Protein AF-A0A8T7EKJ3-F1 (afdb_monomer_lite)

Radius of gyration: 23.3 Å; chains: 1; bounding box: 49×24×69 Å

Sequence (120 aa):
MTITVDMLLAAGAIFLLRVLNYAISTIRMVAITRGRRLLASGLAFIEAFLFAVVIASIVTDISSNVLNLIAYCLGAAAGGWVGMALESRFITSYMTVSIIPRVREAGHAIAVALRDGGTA

pLDDT: mean 78.41, std 9.61, range [45.47, 91.38]

Secondary structure (DSSP, 8-state):
----HHHHHHHHHHHHHHHHHHHHHHHHHHHHHTT-HHHHHHHHHHHHHHHHHHHHHHHTTTTT-HHHHHHHHHHHHHHHHHHHHHHHHH-----------SSTTHHHHHHHHHHHT---

Foldseek 3Di:
DDDDPVLVVLLVVLLVLLLVLLQLVLVLVLCVVVVVVVSNVVSVVVSVVSVVVSVVSCVVCVPPPPSSVVSNVNSNVNSNVVSVVSNVVSDPDDDDDDDDDPDPVVVVVVVVCVVVVDDD

Structure (mmCIF, N/CA/C/O backbone):
data_AF-A0A8T7EKJ3-F1
#
_entry.id   AF-A0A8T7EKJ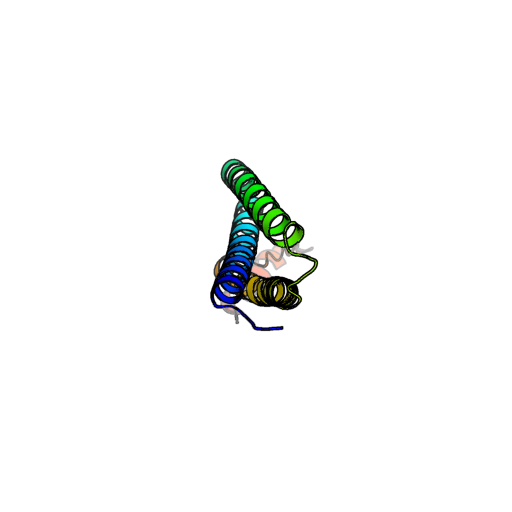3-F1
#
loop_
_atom_site.group_PDB
_atom_site.id
_atom_site.type_symbol
_atom_site.label_atom_id
_atom_site.label_alt_id
_atom_site.label_comp_id
_atom_site.label_asym_id
_atom_site.label_entity_id
_atom_site.label_seq_id
_atom_site.pdbx_PDB_ins_code
_atom_site.Cartn_x
_atom_site.Cartn_y
_atom_site.Cartn_z
_atom_site.occupancy
_atom_site.B_iso_or_equiv
_atom_site.auth_seq_id
_atom_site.auth_comp_id
_atom_site.auth_asym_id
_atom_site.auth_atom_id
_atom_site.pdbx_PDB_model_num
ATOM 1 N N . MET A 1 1 ? 8.174 8.042 -35.175 1.00 46.16 1 MET A N 1
ATOM 2 C CA . MET A 1 1 ? 8.225 7.765 -33.726 1.00 46.16 1 MET A CA 1
ATOM 3 C C . MET A 1 1 ? 7.870 6.297 -33.539 1.00 46.16 1 MET A C 1
ATOM 5 O O . MET A 1 1 ? 6.702 5.947 -33.617 1.00 46.16 1 MET A O 1
ATOM 9 N N . THR A 1 2 ? 8.869 5.420 -33.472 1.00 51.84 2 THR A N 1
ATOM 10 C CA . THR A 1 2 ? 8.673 3.969 -33.321 1.00 51.84 2 THR A CA 1
ATOM 11 C C . THR A 1 2 ? 8.711 3.625 -31.839 1.00 51.84 2 THR A C 1
ATOM 13 O O . THR A 1 2 ? 9.706 3.915 -31.182 1.00 51.84 2 THR A O 1
ATOM 16 N N . ILE A 1 3 ? 7.635 3.036 -31.319 1.00 65.44 3 ILE A N 1
ATOM 17 C CA . ILE A 1 3 ? 7.596 2.510 -29.950 1.00 65.44 3 ILE A CA 1
ATOM 18 C C . ILE A 1 3 ? 8.537 1.303 -29.904 1.00 65.44 3 ILE A C 1
ATOM 20 O O . ILE A 1 3 ? 8.306 0.322 -30.611 1.00 65.44 3 ILE A O 1
ATOM 24 N N . THR A 1 4 ? 9.614 1.385 -29.126 1.00 76.06 4 THR A N 1
ATOM 25 C CA . THR A 1 4 ? 10.534 0.262 -28.909 1.00 76.06 4 THR A CA 1
ATOM 26 C C . THR A 1 4 ? 10.058 -0.603 -27.744 1.00 76.06 4 THR A C 1
ATOM 28 O O . THR A 1 4 ? 9.346 -0.145 -26.849 1.00 76.06 4 THR A O 1
ATOM 31 N N . VAL A 1 5 ? 10.441 -1.882 -27.748 1.00 77.00 5 VAL A N 1
ATOM 32 C CA . VAL A 1 5 ? 10.073 -2.838 -26.686 1.00 77.00 5 VAL A CA 1
ATOM 33 C C . VAL A 1 5 ? 10.582 -2.367 -25.317 1.00 77.00 5 VAL A C 1
ATOM 35 O O . VAL A 1 5 ? 9.882 -2.518 -24.317 1.00 77.00 5 VAL A O 1
ATOM 38 N N . ASP A 1 6 ? 11.739 -1.705 -25.283 1.00 75.94 6 ASP A N 1
ATOM 39 C CA . ASP A 1 6 ? 12.341 -1.155 -24.064 1.00 75.94 6 ASP A CA 1
ATOM 40 C C . ASP A 1 6 ? 11.466 -0.074 -23.413 1.00 75.94 6 ASP A C 1
ATOM 42 O O . ASP A 1 6 ? 11.304 -0.056 -22.193 1.00 75.94 6 ASP A O 1
ATOM 46 N N . MET A 1 7 ? 10.822 0.779 -24.221 1.00 74.62 7 MET A N 1
ATOM 47 C CA . MET A 1 7 ? 9.867 1.780 -23.727 1.00 74.62 7 MET A CA 1
ATOM 48 C C . MET A 1 7 ? 8.649 1.115 -23.081 1.00 74.62 7 MET A C 1
ATOM 50 O O . MET A 1 7 ? 8.162 1.570 -22.050 1.00 74.62 7 MET A O 1
ATOM 54 N N . LEU A 1 8 ? 8.156 0.024 -23.674 1.00 77.75 8 LEU A N 1
ATOM 55 C CA . LEU A 1 8 ? 6.982 -0.688 -23.172 1.00 77.75 8 LEU A CA 1
ATOM 56 C C . LEU A 1 8 ? 7.283 -1.415 -21.852 1.00 77.75 8 LEU A C 1
ATOM 58 O O . LEU A 1 8 ? 6.464 -1.401 -20.932 1.00 77.75 8 LEU A O 1
ATOM 62 N N . LEU A 1 9 ? 8.476 -2.006 -21.741 1.00 79.31 9 LEU A N 1
ATOM 63 C CA . LEU A 1 9 ? 8.970 -2.619 -20.507 1.00 79.31 9 LEU A CA 1
ATOM 64 C C . LEU A 1 9 ? 9.164 -1.577 -19.399 1.00 79.31 9 LEU A C 1
ATOM 66 O O . LEU A 1 9 ? 8.719 -1.803 -18.274 1.00 79.31 9 LEU A O 1
ATOM 70 N N . ALA A 1 10 ? 9.757 -0.422 -19.713 1.00 79.06 10 ALA A N 1
ATOM 71 C CA . ALA A 1 10 ? 9.923 0.675 -18.762 1.00 79.06 10 ALA A CA 1
ATOM 72 C C . ALA A 1 10 ? 8.569 1.218 -18.273 1.00 79.06 10 ALA A C 1
ATOM 74 O O . ALA A 1 10 ? 8.350 1.353 -17.067 1.00 79.06 10 ALA A O 1
ATOM 75 N N . ALA A 1 11 ? 7.626 1.449 -19.190 1.00 79.06 11 ALA A N 1
ATOM 76 C CA . ALA A 1 11 ? 6.267 1.876 -18.870 1.00 79.06 11 ALA A CA 1
ATOM 77 C C . ALA A 1 11 ? 5.544 0.870 -17.955 1.00 79.06 11 ALA A C 1
ATOM 79 O O . ALA A 1 11 ? 4.946 1.259 -16.948 1.00 79.06 11 ALA A O 1
ATOM 80 N N . GLY A 1 12 ? 5.637 -0.428 -18.263 1.00 81.19 12 GLY A N 1
ATOM 81 C CA . GLY A 1 12 ? 5.074 -1.497 -17.436 1.00 81.19 12 GLY A CA 1
ATOM 82 C C . GLY A 1 12 ? 5.706 -1.569 -16.042 1.00 81.19 12 GLY A C 1
ATOM 83 O O . GLY A 1 12 ? 4.997 -1.727 -15.047 1.00 81.19 12 GLY A O 1
ATOM 84 N N . ALA A 1 13 ? 7.024 -1.385 -15.944 1.00 81.81 13 ALA A N 1
ATOM 85 C CA . ALA A 1 13 ? 7.728 -1.347 -14.667 1.00 81.81 13 ALA A CA 1
ATOM 86 C C . ALA A 1 13 ? 7.283 -0.154 -13.805 1.00 81.81 13 ALA A C 1
ATOM 88 O O . ALA A 1 13 ? 6.980 -0.340 -12.627 1.00 81.81 13 ALA A O 1
ATOM 89 N N . ILE A 1 14 ? 7.165 1.047 -14.386 1.00 82.62 14 ILE A N 1
ATOM 90 C CA . ILE A 1 14 ? 6.669 2.248 -13.689 1.00 82.62 14 ILE A CA 1
ATOM 91 C C . ILE A 1 14 ? 5.236 2.031 -13.191 1.00 82.62 14 ILE A C 1
ATOM 93 O O . ILE A 1 14 ? 4.919 2.373 -12.048 1.00 82.62 14 ILE A O 1
ATOM 97 N N . PHE A 1 15 ? 4.381 1.433 -14.025 1.00 83.25 15 PHE A N 1
ATOM 98 C CA . PHE A 1 15 ? 3.012 1.088 -13.656 1.00 83.25 15 PHE A CA 1
ATOM 99 C C . PHE A 1 15 ? 2.981 0.165 -12.427 1.00 83.25 15 PHE A C 1
ATOM 101 O O . PHE A 1 15 ? 2.329 0.488 -11.432 1.00 83.25 15 PHE A O 1
ATOM 108 N N . LEU A 1 16 ? 3.732 -0.941 -12.450 1.00 83.31 16 LEU A N 1
ATOM 109 C CA . LEU A 1 16 ? 3.795 -1.892 -11.335 1.00 83.31 16 LEU A CA 1
ATOM 110 C C . LEU A 1 16 ? 4.370 -1.259 -10.064 1.00 83.31 16 LEU A C 1
ATOM 112 O O . LEU A 1 16 ? 3.820 -1.466 -8.981 1.00 83.31 16 LEU A O 1
ATOM 116 N N . LEU A 1 17 ? 5.425 -0.446 -10.185 1.00 84.25 17 LEU A N 1
ATOM 117 C CA . LEU A 1 17 ? 6.008 0.273 -9.051 1.00 84.25 17 LEU A CA 1
ATOM 118 C C . LEU A 1 17 ? 4.991 1.221 -8.409 1.00 84.25 17 LEU A C 1
ATOM 120 O O . LEU A 1 17 ? 4.913 1.296 -7.184 1.00 84.25 17 LEU A O 1
ATOM 124 N N . ARG A 1 18 ? 4.169 1.913 -9.209 1.00 84.75 18 ARG A N 1
ATOM 125 C CA . ARG A 1 18 ? 3.110 2.797 -8.698 1.00 84.75 18 ARG A CA 1
ATOM 126 C C . ARG A 1 18 ? 2.010 2.030 -7.979 1.00 84.75 18 ARG A C 1
ATOM 128 O O . ARG A 1 18 ? 1.585 2.476 -6.914 1.00 84.75 18 ARG A O 1
ATOM 135 N N . VAL A 1 19 ? 1.591 0.883 -8.509 1.00 84.62 19 VAL A N 1
ATOM 136 C CA . VAL A 1 19 ? 0.597 0.018 -7.855 1.00 84.62 19 VAL A CA 1
ATOM 137 C C . VAL A 1 19 ? 1.126 -0.502 -6.514 1.00 84.62 19 VAL A C 1
ATOM 139 O O . VAL A 1 19 ? 0.442 -0.384 -5.497 1.00 84.62 19 VAL A O 1
ATOM 142 N N . LEU A 1 20 ? 2.366 -0.999 -6.480 1.00 85.12 20 LEU A N 1
ATOM 143 C CA . LEU A 1 20 ? 3.033 -1.438 -5.248 1.00 85.12 20 LEU A CA 1
ATOM 144 C C . LEU A 1 20 ? 3.177 -0.306 -4.229 1.00 85.12 20 LEU A C 1
ATOM 146 O O . LEU A 1 20 ? 2.933 -0.518 -3.042 1.00 85.12 20 LEU A O 1
ATOM 150 N N . ASN A 1 21 ? 3.518 0.901 -4.684 1.00 86.50 21 ASN A N 1
ATOM 151 C CA . ASN A 1 21 ? 3.629 2.072 -3.821 1.00 86.50 21 ASN A CA 1
ATOM 152 C C . ASN A 1 21 ? 2.302 2.384 -3.110 1.00 86.50 21 ASN A C 1
ATOM 154 O O . ASN A 1 21 ? 2.285 2.590 -1.899 1.00 86.50 21 ASN A O 1
ATOM 158 N N . TYR A 1 22 ? 1.180 2.357 -3.837 1.00 85.69 22 TYR A N 1
ATOM 159 C CA . TYR A 1 22 ? -0.144 2.538 -3.233 1.00 85.69 22 TYR A CA 1
ATOM 160 C C . TYR A 1 22 ? -0.487 1.429 -2.234 1.00 85.69 22 TYR A C 1
ATOM 162 O O . TYR A 1 22 ? -0.968 1.730 -1.143 1.00 85.69 22 TYR A O 1
ATOM 170 N N . ALA A 1 23 ? -0.180 0.167 -2.550 1.00 85.31 23 ALA A N 1
ATOM 171 C CA . ALA A 1 23 ? -0.405 -0.945 -1.627 1.00 85.31 23 ALA A CA 1
ATOM 172 C C . ALA A 1 23 ? 0.391 -0.784 -0.317 1.00 85.31 23 ALA A C 1
ATOM 174 O O . ALA A 1 23 ? -0.155 -0.977 0.771 1.00 85.31 23 ALA A O 1
ATOM 175 N N . ILE A 1 24 ? 1.662 -0.374 -0.401 1.00 88.38 24 ILE A N 1
ATOM 176 C CA . ILE A 1 24 ? 2.506 -0.071 0.766 1.00 88.38 24 ILE A CA 1
ATOM 177 C C . ILE A 1 24 ? 1.909 1.076 1.585 1.00 88.38 24 ILE A C 1
ATOM 179 O O . ILE A 1 24 ? 1.842 0.973 2.812 1.00 88.38 24 ILE A O 1
ATOM 183 N N . SER A 1 25 ? 1.420 2.126 0.921 1.00 87.88 25 SER A N 1
ATOM 184 C CA . SER A 1 25 ? 0.766 3.261 1.579 1.00 87.88 25 SER A CA 1
ATOM 185 C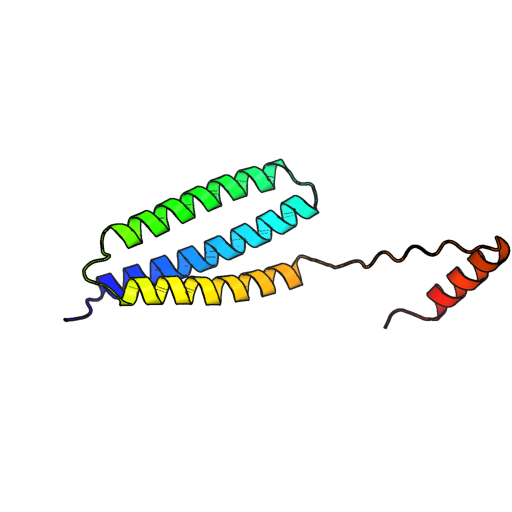 C . SER A 1 25 ? -0.477 2.829 2.365 1.00 87.88 25 SER A C 1
ATOM 187 O O . SER A 1 25 ? -0.652 3.227 3.519 1.00 87.88 25 SER A O 1
ATOM 189 N N . THR A 1 26 ? -1.295 1.928 1.811 1.00 88.06 26 THR A N 1
ATOM 190 C CA . THR A 1 26 ? -2.453 1.359 2.519 1.00 88.06 26 THR A CA 1
ATOM 191 C C . THR A 1 26 ? -2.029 0.536 3.734 1.00 88.06 26 THR A C 1
ATOM 193 O O . THR A 1 26 ? -2.580 0.702 4.822 1.00 88.06 26 THR A O 1
ATOM 196 N N . ILE A 1 27 ? -1.017 -0.325 3.604 1.00 87.19 27 ILE A N 1
ATOM 197 C CA . ILE A 1 27 ? -0.516 -1.110 4.745 1.00 87.19 27 ILE A CA 1
ATOM 198 C C . ILE A 1 27 ? 0.041 -0.178 5.828 1.00 87.19 27 ILE A C 1
ATOM 200 O O . ILE A 1 27 ? -0.182 -0.411 7.018 1.00 87.19 27 ILE A O 1
ATOM 204 N N . ARG A 1 28 ? 0.713 0.910 5.437 1.00 89.88 28 ARG A N 1
ATOM 205 C CA . ARG A 1 28 ? 1.190 1.947 6.357 1.00 89.88 28 ARG A CA 1
ATOM 206 C C . ARG A 1 28 ? 0.027 2.623 7.084 1.00 89.88 28 ARG A C 1
ATOM 208 O O . ARG A 1 28 ? 0.091 2.745 8.305 1.00 89.88 28 ARG A O 1
ATOM 215 N N . MET A 1 29 ? -1.043 3.000 6.382 1.00 86.75 29 MET A N 1
ATOM 216 C CA . MET A 1 29 ? -2.274 3.550 6.973 1.00 86.75 29 MET A CA 1
ATOM 217 C C . MET A 1 29 ? -2.864 2.592 8.024 1.00 86.75 29 MET A C 1
ATOM 219 O O . MET A 1 29 ? -3.162 2.992 9.152 1.00 86.75 29 MET A O 1
ATOM 223 N N . VAL A 1 30 ? -2.944 1.296 7.709 1.00 85.88 30 VAL A N 1
ATOM 224 C CA . VAL A 1 30 ? -3.402 0.259 8.651 1.00 85.88 30 VAL A CA 1
ATOM 225 C C . VAL A 1 30 ? -2.440 0.106 9.839 1.00 85.88 30 VAL A C 1
ATOM 227 O O . VAL A 1 30 ? -2.869 -0.056 10.980 1.00 85.88 30 VAL A O 1
ATOM 230 N N . ALA A 1 31 ? -1.127 0.182 9.620 1.00 85.62 31 ALA A N 1
ATOM 231 C CA . ALA A 1 31 ? -0.143 0.127 10.700 1.00 85.62 31 ALA A CA 1
ATOM 232 C C . ALA A 1 31 ? -0.258 1.334 11.649 1.00 85.62 31 ALA A C 1
ATOM 234 O O . ALA A 1 31 ? -0.137 1.158 12.864 1.00 85.62 31 ALA A O 1
ATOM 235 N N . ILE A 1 32 ? -0.535 2.530 11.116 1.00 87.38 32 ILE A N 1
ATOM 236 C CA . ILE A 1 32 ? -0.766 3.759 11.891 1.00 87.38 32 ILE A CA 1
ATOM 237 C C . ILE A 1 32 ? -2.036 3.628 12.733 1.00 87.38 32 ILE A C 1
ATOM 239 O O . ILE A 1 32 ? -1.981 3.840 13.943 1.00 87.38 32 ILE A O 1
ATOM 243 N N . THR A 1 33 ? -3.153 3.221 12.124 1.00 83.38 33 THR A N 1
ATOM 244 C CA . THR A 1 33 ? -4.438 3.048 12.829 1.00 83.38 33 THR A CA 1
ATOM 245 C C . THR A 1 33 ? -4.374 1.961 13.905 1.00 83.38 33 THR A C 1
ATOM 247 O O . THR A 1 33 ? -5.010 2.093 14.946 1.00 83.38 33 THR A O 1
ATOM 250 N N . ARG A 1 34 ? -3.539 0.928 13.724 1.00 81.94 34 ARG A N 1
ATOM 251 C CA . ARG A 1 34 ? -3.258 -0.107 14.740 1.00 81.94 34 ARG A CA 1
ATOM 252 C C . ARG A 1 34 ? -2.160 0.272 15.746 1.00 81.94 34 ARG A C 1
ATOM 254 O O . ARG A 1 34 ? -1.744 -0.574 16.533 1.00 81.94 34 ARG A O 1
ATOM 261 N N . GLY A 1 35 ? -1.635 1.498 15.709 1.00 85.31 35 GLY A N 1
ATOM 262 C CA . GLY A 1 35 ? -0.612 1.979 16.645 1.00 85.31 35 GLY A CA 1
ATOM 263 C C . GLY A 1 35 ? 0.781 1.350 16.486 1.00 85.31 35 GLY A C 1
ATOM 264 O O . GLY A 1 35 ? 1.645 1.543 17.342 1.00 85.31 35 GLY A O 1
ATOM 265 N N . ARG A 1 36 ? 1.055 0.619 15.395 1.00 87.56 36 ARG A N 1
ATOM 266 C CA . ARG A 1 36 ? 2.341 -0.059 15.132 1.00 87.56 36 ARG A CA 1
ATOM 267 C C . ARG A 1 36 ? 3.363 0.911 14.527 1.00 87.56 36 ARG A C 1
ATOM 269 O O . ARG A 1 36 ? 3.722 0.813 13.354 1.00 87.56 36 ARG A O 1
ATOM 276 N N . ARG A 1 37 ? 3.859 1.836 15.353 1.00 86.88 37 ARG A N 1
ATOM 277 C CA . ARG A 1 37 ? 4.724 2.965 14.946 1.00 86.88 37 ARG A CA 1
ATOM 278 C C . ARG A 1 37 ? 5.997 2.551 14.194 1.00 86.88 37 ARG A C 1
ATOM 280 O O . ARG A 1 37 ? 6.318 3.162 13.184 1.00 86.88 37 ARG A O 1
ATOM 287 N N . LEU A 1 38 ? 6.683 1.491 14.633 1.00 87.62 38 LEU A N 1
ATOM 288 C CA . LEU A 1 38 ? 7.923 1.024 13.988 1.00 87.62 38 LEU A CA 1
ATOM 289 C C . LEU A 1 38 ? 7.692 0.516 12.558 1.00 87.62 38 LEU A C 1
ATOM 291 O O . LEU A 1 38 ? 8.456 0.845 11.654 1.00 87.62 38 LEU A O 1
ATOM 295 N N . LEU A 1 39 ? 6.612 -0.240 12.341 1.00 85.00 39 LEU A N 1
ATOM 296 C CA . LEU A 1 39 ? 6.254 -0.716 11.004 1.00 85.00 39 LEU A CA 1
ATOM 297 C C . LEU A 1 39 ? 5.828 0.441 10.102 1.00 85.00 39 LEU A C 1
ATOM 299 O O . LEU A 1 39 ? 6.233 0.487 8.947 1.00 85.00 39 LEU A O 1
ATOM 303 N N . ALA A 1 40 ? 5.058 1.394 10.634 1.00 87.94 40 ALA A N 1
ATOM 304 C CA . ALA A 1 40 ? 4.638 2.570 9.881 1.00 87.94 40 ALA A CA 1
ATOM 305 C C . ALA A 1 40 ? 5.836 3.405 9.393 1.00 87.94 40 ALA A C 1
ATOM 307 O O . ALA A 1 40 ? 5.868 3.789 8.225 1.00 87.94 40 ALA A O 1
ATOM 308 N N . SER A 1 41 ? 6.839 3.635 10.248 1.00 86.62 41 SER A N 1
ATOM 309 C CA . SER A 1 41 ? 8.055 4.363 9.865 1.00 86.62 41 SER A CA 1
ATOM 310 C C . SER A 1 41 ? 8.925 3.591 8.870 1.00 86.62 41 SER A C 1
ATOM 312 O O . SER A 1 41 ? 9.425 4.185 7.919 1.00 86.62 41 SER A O 1
ATOM 314 N N . GLY A 1 42 ? 9.078 2.271 9.037 1.00 91.38 42 GLY A N 1
ATOM 315 C CA . GLY A 1 42 ? 9.821 1.442 8.080 1.00 91.38 42 GLY A CA 1
ATOM 316 C C . GLY A 1 42 ? 9.178 1.431 6.689 1.00 91.38 42 GLY A C 1
ATOM 317 O O . GLY A 1 42 ? 9.865 1.582 5.682 1.00 91.38 42 GLY A O 1
ATOM 318 N N . LEU A 1 43 ? 7.846 1.334 6.631 1.00 89.75 43 LEU A N 1
ATOM 319 C CA . LEU A 1 43 ? 7.094 1.412 5.376 1.00 89.75 43 LEU A CA 1
ATOM 320 C C . LEU A 1 43 ? 7.193 2.800 4.733 1.00 89.75 43 LEU A C 1
ATOM 322 O O . LEU A 1 43 ? 7.327 2.882 3.518 1.00 89.75 43 LEU A O 1
ATOM 326 N N . ALA A 1 44 ? 7.193 3.878 5.527 1.00 86.88 44 ALA A N 1
ATOM 327 C CA . ALA A 1 44 ? 7.355 5.242 5.017 1.00 86.88 44 ALA A CA 1
ATOM 328 C C . ALA A 1 44 ? 8.718 5.461 4.339 1.00 86.88 44 ALA A C 1
ATOM 330 O O . ALA A 1 44 ? 8.800 6.139 3.318 1.00 86.88 44 ALA A O 1
ATOM 331 N N . PHE A 1 45 ? 9.785 4.861 4.876 1.00 89.81 45 PHE A N 1
ATOM 332 C CA . PHE A 1 45 ? 11.106 4.909 4.250 1.00 89.81 45 PHE A CA 1
ATOM 333 C C . PHE A 1 45 ? 11.121 4.196 2.889 1.00 89.81 45 PHE A C 1
ATOM 335 O O . PHE A 1 45 ? 11.616 4.745 1.905 1.00 89.81 45 PHE A O 1
ATOM 342 N N . ILE A 1 46 ? 10.528 2.999 2.814 1.00 88.75 46 ILE A N 1
ATOM 343 C CA . ILE A 1 46 ? 10.420 2.234 1.562 1.00 88.75 46 ILE A CA 1
ATOM 344 C C . ILE A 1 46 ? 9.573 2.995 0.532 1.00 88.75 46 ILE A C 1
ATOM 346 O O . ILE A 1 46 ? 9.950 3.072 -0.635 1.00 88.75 46 ILE A O 1
ATOM 350 N N . GLU A 1 47 ? 8.459 3.591 0.959 1.00 88.31 47 GLU A N 1
ATOM 351 C CA . GLU A 1 47 ? 7.578 4.402 0.109 1.00 88.31 47 GLU A CA 1
ATOM 352 C C . GLU A 1 47 ? 8.327 5.608 -0.485 1.00 88.31 47 GLU A C 1
ATOM 354 O O . GLU A 1 47 ? 8.270 5.846 -1.691 1.00 88.31 47 GLU A O 1
ATOM 359 N N . ALA A 1 48 ? 9.104 6.329 0.332 1.00 86.56 48 ALA A N 1
ATOM 360 C CA . ALA A 1 48 ? 9.916 7.452 -0.133 1.00 86.56 48 ALA A CA 1
ATOM 361 C C . ALA A 1 48 ? 10.984 7.020 -1.155 1.00 86.56 48 ALA A C 1
ATOM 363 O O . ALA A 1 48 ? 11.194 7.708 -2.156 1.00 86.56 48 ALA A O 1
ATOM 364 N N . PHE A 1 49 ? 11.624 5.865 -0.941 1.00 87.06 49 PHE A N 1
ATOM 365 C CA . PHE A 1 49 ? 12.593 5.303 -1.883 1.00 87.06 49 PHE A CA 1
ATOM 366 C C . PHE A 1 49 ? 11.944 4.929 -3.222 1.00 87.06 49 PHE A C 1
ATOM 368 O O . PHE A 1 49 ? 12.434 5.336 -4.276 1.00 87.06 49 PHE A O 1
ATOM 375 N N . LEU A 1 50 ? 10.814 4.215 -3.198 1.00 86.81 50 LEU A N 1
ATOM 376 C CA . LEU A 1 50 ? 10.074 3.863 -4.414 1.00 86.81 50 LEU A CA 1
ATOM 377 C C . LEU A 1 50 ? 9.645 5.112 -5.182 1.00 86.81 50 LEU A C 1
ATOM 379 O O . LEU A 1 50 ? 9.812 5.175 -6.397 1.00 86.81 50 LEU A O 1
ATOM 383 N N . PHE A 1 51 ? 9.146 6.130 -4.482 1.00 85.75 51 PHE A N 1
ATOM 384 C CA . PHE A 1 51 ? 8.746 7.386 -5.104 1.00 85.75 51 PHE A CA 1
ATOM 385 C C . PHE A 1 51 ? 9.920 8.098 -5.789 1.00 85.75 51 PHE A C 1
ATOM 387 O O . PHE A 1 51 ? 9.785 8.531 -6.935 1.00 85.75 51 PHE A O 1
ATOM 394 N N . ALA A 1 52 ? 11.081 8.164 -5.129 1.00 84.44 52 ALA A N 1
ATOM 395 C CA . ALA A 1 52 ? 12.292 8.743 -5.703 1.00 84.44 52 ALA A CA 1
ATOM 396 C C . ALA A 1 52 ? 12.743 7.992 -6.968 1.00 84.44 52 ALA A C 1
ATOM 398 O O . ALA A 1 52 ? 13.044 8.630 -7.975 1.00 84.44 52 ALA A O 1
ATOM 399 N N . VAL A 1 53 ? 12.721 6.654 -6.951 1.00 82.81 53 VAL A N 1
ATOM 400 C CA . VAL A 1 53 ? 13.067 5.817 -8.115 1.00 82.81 53 VAL A CA 1
ATOM 401 C C . VAL A 1 53 ? 12.101 6.045 -9.279 1.00 82.81 53 VAL A C 1
ATOM 403 O O . VAL A 1 53 ? 12.541 6.191 -10.423 1.00 82.81 53 VAL A O 1
ATOM 406 N N . VAL A 1 54 ? 10.793 6.124 -9.011 1.00 80.50 54 VAL A N 1
ATOM 407 C CA . VAL A 1 54 ? 9.789 6.390 -10.053 1.00 80.50 54 VAL A CA 1
ATOM 408 C C . VAL A 1 54 ? 9.997 7.771 -10.669 1.00 80.50 54 VAL A C 1
ATOM 410 O O . VAL A 1 54 ? 10.035 7.883 -11.891 1.00 80.50 54 VAL A O 1
ATOM 413 N N . ILE A 1 55 ? 10.163 8.817 -9.854 1.00 79.25 55 ILE A N 1
ATOM 414 C CA . ILE A 1 55 ? 10.401 10.173 -10.367 1.00 79.25 55 ILE A CA 1
ATOM 415 C C . ILE A 1 55 ? 11.696 10.230 -11.173 1.00 79.25 55 ILE A C 1
ATOM 417 O O . ILE A 1 55 ? 11.687 10.774 -12.275 1.00 79.25 55 ILE A O 1
ATOM 421 N N . ALA A 1 56 ? 12.784 9.648 -10.667 1.00 77.06 56 ALA A N 1
ATOM 422 C CA . ALA A 1 56 ? 14.062 9.626 -11.370 1.00 77.06 56 ALA A CA 1
ATOM 423 C C . ALA A 1 56 ? 13.942 8.960 -12.750 1.00 77.06 56 ALA A C 1
ATOM 425 O O . ALA A 1 56 ? 14.494 9.477 -13.720 1.00 77.06 56 ALA A O 1
ATOM 426 N N . SER A 1 57 ? 13.164 7.875 -12.844 1.00 72.50 57 SER A N 1
ATOM 427 C CA . SER A 1 57 ? 12.908 7.146 -14.096 1.00 72.50 57 SER A CA 1
ATOM 428 C C . SER A 1 57 ? 12.029 7.924 -15.082 1.00 72.50 57 SER A C 1
ATOM 430 O O . SER A 1 57 ? 12.153 7.752 -16.287 1.00 72.50 57 SER A O 1
ATOM 432 N N . ILE A 1 58 ? 11.130 8.785 -14.595 1.00 70.56 58 ILE A N 1
ATOM 433 C CA . ILE A 1 58 ? 10.279 9.622 -15.456 1.00 70.56 58 ILE A CA 1
ATOM 434 C C . ILE A 1 58 ? 11.059 10.836 -15.961 1.00 70.56 58 ILE A C 1
ATOM 436 O O . ILE A 1 58 ? 10.935 11.202 -17.127 1.00 70.56 58 ILE A O 1
ATOM 440 N N . VAL A 1 59 ? 11.862 11.458 -15.091 1.00 66.88 59 VAL A N 1
ATOM 441 C CA . VAL A 1 59 ? 12.588 12.703 -15.387 1.00 66.88 59 VAL A CA 1
ATOM 442 C C . VAL A 1 59 ? 13.685 12.509 -16.431 1.00 66.88 59 VAL A C 1
ATOM 444 O O . VAL A 1 59 ? 13.966 13.431 -17.193 1.00 66.88 59 VAL A O 1
ATOM 447 N N . THR A 1 60 ? 14.272 11.316 -16.515 1.00 63.06 60 THR A N 1
ATOM 448 C CA . THR A 1 60 ? 15.337 11.024 -17.485 1.00 63.06 60 THR A CA 1
ATOM 449 C C . THR A 1 60 ? 14.850 10.958 -18.940 1.00 63.06 60 THR A C 1
ATOM 451 O O . THR A 1 60 ? 15.664 11.174 -19.832 1.00 63.06 60 THR A O 1
ATOM 454 N N . ASP A 1 61 ? 13.547 10.763 -19.196 1.00 59.06 61 ASP A N 1
ATOM 455 C CA . ASP A 1 61 ? 12.991 10.517 -20.544 1.00 59.06 61 ASP A CA 1
ATOM 456 C C . ASP A 1 61 ? 11.741 11.364 -20.886 1.00 59.06 61 ASP A C 1
ATOM 458 O O . ASP A 1 61 ? 10.894 10.980 -21.700 1.00 59.06 61 ASP A O 1
ATOM 462 N N . ILE A 1 62 ? 11.602 12.554 -20.284 1.00 56.22 62 ILE A N 1
ATOM 463 C CA . ILE A 1 62 ? 10.430 13.437 -20.487 1.00 56.22 62 ILE A CA 1
ATOM 464 C C . ILE A 1 62 ? 10.250 13.834 -21.965 1.00 56.22 62 ILE A C 1
ATOM 466 O O . ILE A 1 62 ? 9.127 14.019 -22.432 1.00 56.22 62 ILE A O 1
ATOM 470 N N . SER A 1 63 ? 11.342 13.943 -22.722 1.00 54.59 63 SER A N 1
ATOM 471 C CA . SER A 1 63 ? 11.337 14.522 -24.070 1.00 54.59 63 SER A CA 1
ATOM 472 C C . SER A 1 63 ? 10.830 13.582 -25.174 1.00 54.59 63 SER 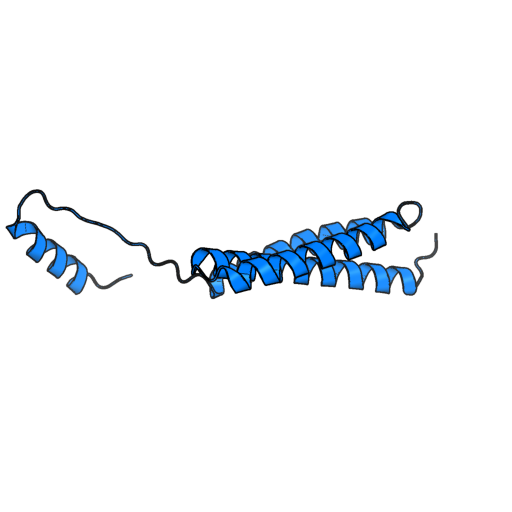A C 1
ATOM 474 O O . SER A 1 63 ? 10.560 14.053 -26.277 1.00 54.59 63 SER A O 1
ATOM 476 N N . SER A 1 64 ? 10.709 12.271 -24.925 1.00 55.84 64 SER A N 1
ATOM 477 C CA . SER A 1 64 ? 10.464 11.266 -25.979 1.00 55.84 64 SER A CA 1
ATOM 478 C C . SER A 1 64 ? 9.275 10.325 -25.728 1.00 55.84 64 SER A C 1
ATOM 480 O O . SER A 1 64 ? 8.828 9.668 -26.669 1.00 55.84 64 SER A O 1
ATOM 482 N N . ASN A 1 65 ? 8.713 10.262 -24.511 1.00 63.38 65 ASN A N 1
ATOM 483 C CA . ASN A 1 65 ? 7.769 9.200 -24.138 1.00 63.38 65 ASN A CA 1
ATOM 484 C C . ASN A 1 65 ? 6.530 9.670 -23.362 1.00 63.38 65 ASN A C 1
ATOM 486 O O . ASN A 1 65 ? 6.375 9.408 -22.167 1.00 63.38 65 ASN A O 1
ATOM 490 N N . VAL A 1 66 ? 5.553 10.232 -24.086 1.00 71.62 66 VAL A N 1
ATOM 491 C CA . VAL A 1 66 ? 4.163 10.409 -23.599 1.00 71.62 66 VAL A CA 1
ATOM 492 C C . VAL A 1 66 ? 3.599 9.102 -23.008 1.00 71.62 66 VAL A C 1
ATOM 494 O O . VAL A 1 66 ? 2.801 9.123 -22.074 1.00 71.62 66 VAL A O 1
ATOM 497 N N . LEU A 1 67 ? 4.062 7.950 -23.500 1.00 71.12 67 LEU A N 1
ATOM 498 C CA . LEU A 1 67 ? 3.641 6.624 -23.057 1.00 71.12 67 LEU A CA 1
ATOM 499 C C . LEU A 1 67 ? 4.033 6.310 -21.599 1.00 71.12 67 LEU A C 1
ATOM 501 O O . LEU A 1 67 ? 3.221 5.748 -20.868 1.00 71.12 67 LEU A O 1
ATOM 505 N N . ASN A 1 68 ? 5.211 6.748 -21.137 1.00 71.50 68 ASN A N 1
ATOM 506 C CA . ASN A 1 68 ? 5.635 6.587 -19.738 1.00 71.50 68 ASN A CA 1
ATOM 507 C C . ASN A 1 68 ? 4.793 7.455 -18.795 1.00 71.50 68 ASN A C 1
ATOM 509 O O . ASN A 1 68 ? 4.429 7.019 -17.702 1.00 71.50 68 ASN A O 1
ATOM 513 N N . LEU A 1 69 ? 4.432 8.663 -19.239 1.00 72.56 69 LEU A N 1
ATOM 514 C CA . LEU A 1 69 ? 3.543 9.553 -18.494 1.00 72.56 69 LEU A CA 1
ATOM 515 C C . LEU A 1 69 ? 2.137 8.951 -18.366 1.00 72.56 69 LEU A C 1
ATOM 517 O O . LEU A 1 69 ? 1.574 8.919 -17.272 1.00 72.56 69 LEU A O 1
ATOM 521 N N . ILE A 1 70 ? 1.596 8.406 -19.460 1.00 76.81 70 ILE A N 1
ATOM 522 C CA . ILE A 1 70 ? 0.307 7.702 -19.448 1.00 76.81 70 ILE A CA 1
ATOM 523 C C . ILE A 1 70 ? 0.370 6.483 -18.521 1.00 76.81 70 ILE A C 1
ATOM 525 O O . ILE A 1 70 ? -0.529 6.303 -17.701 1.00 76.81 70 ILE A O 1
ATOM 529 N N . ALA A 1 71 ? 1.432 5.676 -18.586 1.00 77.69 71 ALA A N 1
ATOM 530 C CA . ALA A 1 71 ? 1.609 4.520 -17.708 1.00 77.69 71 ALA A CA 1
ATOM 531 C C . ALA A 1 71 ? 1.711 4.914 -16.226 1.00 77.69 71 ALA A C 1
ATOM 533 O O . ALA A 1 71 ? 1.138 4.239 -15.371 1.00 77.69 71 ALA A O 1
ATOM 534 N N . TYR A 1 72 ? 2.359 6.038 -15.909 1.00 76.56 72 TYR A N 1
ATOM 535 C CA . TYR A 1 72 ? 2.390 6.591 -14.555 1.00 76.56 72 TYR A CA 1
ATOM 536 C C . TYR A 1 72 ? 0.998 7.013 -14.063 1.00 76.56 72 TYR A C 1
ATOM 538 O O . TYR A 1 72 ? 0.623 6.686 -12.933 1.00 76.56 72 TYR A O 1
ATOM 546 N N . CYS A 1 73 ? 0.219 7.711 -14.895 1.00 78.56 73 CYS A N 1
ATOM 547 C CA . CYS A 1 73 ? -1.152 8.116 -14.574 1.00 78.56 73 CYS A CA 1
ATOM 548 C C . CYS A 1 73 ? -2.083 6.904 -14.411 1.00 78.56 73 CYS A C 1
ATOM 550 O O . CYS A 1 73 ? -2.836 6.834 -13.439 1.00 78.56 73 CYS A O 1
ATOM 552 N N . LEU A 1 74 ? -1.996 5.917 -15.308 1.00 81.31 74 LEU A N 1
ATOM 553 C CA . LEU A 1 74 ? -2.759 4.669 -15.218 1.00 81.31 74 LEU A CA 1
ATOM 554 C C . LEU A 1 74 ? -2.362 3.853 -13.986 1.00 81.31 74 LEU A C 1
ATOM 556 O O . LEU A 1 74 ? -3.234 3.338 -13.290 1.00 81.31 74 LEU A O 1
ATOM 560 N N . GLY A 1 75 ? -1.067 3.777 -13.675 1.00 79.75 75 GLY A N 1
ATOM 561 C CA . GLY A 1 75 ? -0.559 3.104 -12.479 1.0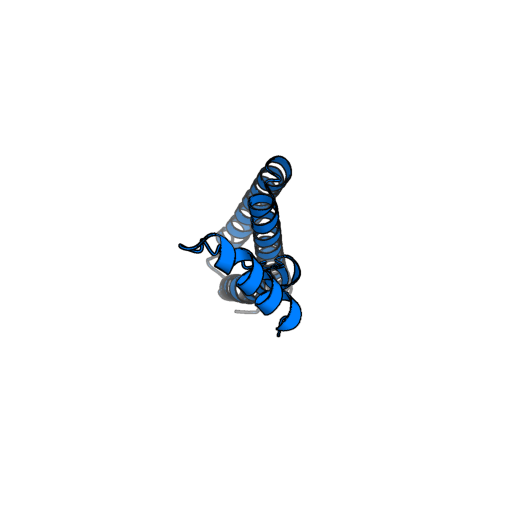0 79.75 75 GLY A CA 1
ATOM 562 C C . GLY A 1 75 ? -1.035 3.775 -11.199 1.00 79.75 75 GLY A C 1
ATOM 563 O O . GLY A 1 75 ? -1.327 3.094 -10.220 1.00 79.75 75 GLY A O 1
ATOM 564 N N . ALA A 1 76 ? -1.188 5.101 -11.212 1.00 74.62 76 ALA A N 1
ATOM 565 C CA . ALA A 1 76 ? -1.771 5.838 -10.100 1.00 74.62 76 ALA A CA 1
ATOM 566 C C . ALA A 1 76 ? -3.260 5.516 -9.906 1.00 74.62 76 ALA A C 1
ATOM 568 O O . ALA A 1 76 ? -3.684 5.243 -8.785 1.00 74.62 76 ALA A O 1
ATOM 569 N N . ALA A 1 77 ? -4.043 5.502 -10.988 1.00 81.50 77 ALA A N 1
ATOM 570 C CA . ALA A 1 77 ? -5.468 5.183 -10.934 1.00 81.50 77 ALA A CA 1
ATOM 571 C C . ALA A 1 77 ? -5.717 3.725 -10.502 1.00 81.50 77 ALA A C 1
ATOM 573 O O . ALA A 1 77 ? -6.482 3.471 -9.570 1.00 81.50 77 ALA A O 1
ATOM 574 N N . ALA A 1 78 ? -5.026 2.768 -11.129 1.00 82.00 78 ALA A N 1
ATOM 575 C CA . ALA A 1 78 ? -5.126 1.348 -10.795 1.00 82.00 78 ALA A CA 1
ATOM 576 C C . ALA A 1 78 ? -4.604 1.058 -9.381 1.00 82.00 78 ALA A C 1
ATOM 578 O O . ALA A 1 78 ? -5.243 0.333 -8.620 1.00 82.00 78 ALA A O 1
ATOM 579 N N . GLY A 1 79 ? -3.477 1.666 -9.002 1.00 79.25 79 GLY A N 1
ATOM 580 C CA . GLY A 1 79 ? -2.908 1.558 -7.661 1.00 79.25 79 GLY A CA 1
ATOM 581 C C . GLY A 1 79 ? -3.855 2.081 -6.587 1.00 79.25 79 GLY A C 1
ATOM 582 O O . GLY A 1 79 ? -4.030 1.421 -5.568 1.00 79.25 79 GLY A O 1
ATOM 583 N N . GLY A 1 80 ? -4.529 3.206 -6.840 1.00 80.44 80 GLY A N 1
ATOM 584 C CA . GLY A 1 80 ? -5.562 3.735 -5.951 1.00 80.44 80 GLY A CA 1
ATOM 585 C C . GLY A 1 80 ? -6.726 2.760 -5.757 1.00 80.44 80 GLY A C 1
ATOM 586 O O . GLY A 1 80 ? -7.132 2.507 -4.625 1.00 80.44 80 GLY A O 1
ATOM 587 N N . TRP A 1 81 ? -7.222 2.148 -6.835 1.00 83.25 81 TRP A N 1
ATOM 588 C CA . TRP A 1 81 ? -8.303 1.161 -6.748 1.00 83.25 81 TRP A CA 1
ATOM 589 C C . TRP A 1 81 ? -7.893 -0.107 -5.985 1.00 83.25 81 TRP A C 1
ATOM 591 O O . TRP A 1 81 ? -8.624 -0.563 -5.105 1.00 83.25 81 TRP A O 1
ATOM 601 N N . VAL A 1 82 ? -6.692 -0.635 -6.246 1.00 82.94 82 VAL A N 1
ATOM 602 C CA . VAL A 1 82 ? -6.127 -1.768 -5.491 1.00 82.94 82 VAL A CA 1
ATOM 603 C C . VAL A 1 82 ? -5.913 -1.402 -4.022 1.00 82.94 82 VAL A C 1
ATOM 605 O O . VAL A 1 82 ? -6.203 -2.214 -3.146 1.00 82.94 82 VAL A O 1
ATOM 608 N N . GLY A 1 83 ? -5.453 -0.182 -3.739 1.00 78.38 83 GLY A N 1
ATOM 609 C CA . GLY A 1 83 ? -5.292 0.343 -2.385 1.00 78.38 83 GLY A CA 1
ATOM 610 C C . GLY A 1 83 ? -6.615 0.378 -1.621 1.00 78.38 83 GLY A C 1
ATOM 611 O O . GLY A 1 83 ? -6.675 -0.131 -0.505 1.00 78.38 83 GLY A O 1
ATOM 612 N N . MET A 1 84 ? -7.689 0.874 -2.243 1.00 79.25 84 MET A N 1
ATOM 613 C CA . MET A 1 84 ? -9.039 0.846 -1.660 1.00 79.25 84 MET A CA 1
ATOM 614 C C . MET A 1 84 ? -9.531 -0.588 -1.418 1.00 79.25 84 MET A C 1
ATOM 616 O O . MET A 1 84 ? -10.096 -0.885 -0.365 1.00 79.25 84 MET A O 1
ATOM 620 N N . ALA A 1 85 ? -9.284 -1.507 -2.357 1.00 80.62 85 ALA A N 1
ATOM 621 C CA . ALA A 1 85 ? -9.634 -2.915 -2.181 1.00 80.62 85 ALA A CA 1
ATOM 622 C C . ALA A 1 85 ? -8.863 -3.553 -1.009 1.00 80.62 85 ALA A C 1
ATOM 624 O O . ALA A 1 85 ? -9.452 -4.275 -0.203 1.00 80.62 85 ALA A O 1
ATOM 625 N N . LEU A 1 86 ? -7.567 -3.251 -0.864 1.00 79.62 86 LEU A N 1
ATOM 626 C CA . LEU A 1 86 ? -6.763 -3.683 0.281 1.00 79.62 86 LEU A CA 1
ATOM 627 C C . LEU A 1 86 ? -7.325 -3.116 1.588 1.00 79.62 86 LEU A C 1
ATOM 629 O O . LEU A 1 86 ? -7.504 -3.850 2.556 1.00 79.62 86 LEU A O 1
ATOM 633 N N . GLU A 1 87 ? -7.626 -1.821 1.606 1.00 75.06 87 GLU A N 1
ATOM 634 C CA . GLU A 1 87 ? -8.150 -1.122 2.773 1.00 75.06 87 GLU A CA 1
ATOM 635 C C . GLU A 1 87 ? -9.460 -1.755 3.251 1.00 75.06 87 GLU A C 1
ATOM 637 O O . GLU A 1 87 ? -9.566 -2.123 4.419 1.00 75.06 87 GLU A O 1
ATOM 642 N N . SER A 1 88 ? -10.397 -2.016 2.333 1.00 76.81 88 SER A N 1
ATOM 643 C CA . SER A 1 88 ? -11.677 -2.672 2.638 1.00 76.81 88 SER A CA 1
ATOM 644 C C . SER A 1 88 ? -11.527 -4.066 3.260 1.00 76.81 88 SER A C 1
ATOM 646 O O . SER A 1 88 ? -12.378 -4.505 4.028 1.00 76.81 88 SER A O 1
ATOM 648 N N . ARG A 1 89 ? -10.425 -4.766 2.960 1.00 74.50 89 ARG A N 1
ATOM 649 C CA . ARG A 1 89 ? -10.152 -6.118 3.460 1.00 74.50 89 ARG A CA 1
ATOM 650 C C . ARG A 1 89 ? -9.387 -6.123 4.784 1.00 74.50 89 ARG A C 1
ATOM 652 O O . ARG A 1 89 ? -9.480 -7.094 5.532 1.00 74.50 89 ARG A O 1
ATOM 659 N N . PHE A 1 90 ? -8.626 -5.066 5.077 1.00 68.62 90 PHE A N 1
ATOM 660 C CA . PHE A 1 90 ? -7.827 -4.937 6.302 1.00 68.62 90 PHE A CA 1
ATOM 661 C C . PHE A 1 90 ? -8.502 -4.110 7.406 1.00 68.62 90 PHE A C 1
ATOM 663 O O . PHE A 1 90 ? -8.199 -4.321 8.590 1.00 68.62 90 PHE A O 1
ATOM 670 N N . ILE A 1 91 ? -9.386 -3.179 7.041 1.00 67.12 91 ILE A N 1
ATOM 671 C CA . ILE A 1 91 ? -10.174 -2.371 7.970 1.00 67.12 91 ILE A CA 1
ATOM 672 C C . ILE A 1 91 ? -11.488 -3.098 8.251 1.00 67.12 91 ILE A C 1
ATOM 674 O O . ILE A 1 91 ? -12.483 -2.937 7.553 1.00 67.12 91 ILE A O 1
ATOM 678 N N . THR A 1 92 ? -11.513 -3.877 9.331 1.00 62.28 92 THR A N 1
ATOM 679 C CA . THR A 1 92 ? -12.780 -4.188 9.997 1.00 62.28 92 THR A CA 1
ATOM 680 C C . THR A 1 92 ? -13.218 -2.922 10.727 1.00 62.28 92 THR A C 1
ATOM 682 O O . THR A 1 92 ? -12.696 -2.607 11.797 1.00 62.28 92 THR A O 1
ATOM 685 N N . SER A 1 93 ? -14.105 -2.144 10.109 1.00 59.03 93 SER A N 1
ATOM 686 C CA . SER A 1 93 ? -14.663 -0.945 10.732 1.00 59.03 93 SER A CA 1
ATOM 687 C C . SER A 1 93 ? -15.629 -1.369 11.837 1.00 59.03 93 SER A C 1
ATOM 689 O O . SER A 1 93 ? -16.753 -1.781 11.564 1.00 59.03 93 SER A O 1
ATOM 691 N N . TYR A 1 94 ? -15.183 -1.316 13.091 1.00 62.91 94 TYR A N 1
ATOM 692 C CA . TYR A 1 94 ? -16.085 -1.427 14.233 1.00 62.91 94 TYR A CA 1
ATOM 693 C C . TYR A 1 94 ? -16.654 -0.039 14.518 1.00 62.91 94 TYR A C 1
ATOM 695 O O . TYR A 1 94 ? -15.925 0.874 14.906 1.00 62.91 94 TYR A O 1
ATOM 703 N N . MET A 1 95 ? -17.959 0.131 14.312 1.00 65.69 95 MET A N 1
ATOM 704 C CA . MET A 1 95 ? -18.648 1.362 14.678 1.00 65.69 95 MET A CA 1
ATOM 705 C C . MET A 1 95 ? -18.975 1.317 16.175 1.00 65.69 95 MET A C 1
ATOM 707 O O . MET A 1 95 ? -19.919 0.653 16.598 1.00 65.69 95 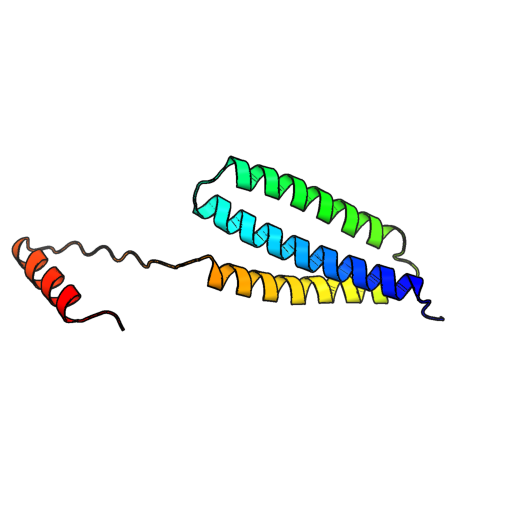MET A O 1
ATOM 711 N N . THR A 1 96 ? -18.177 1.999 16.998 1.00 71.44 96 THR A N 1
ATOM 712 C CA . THR A 1 96 ? -18.447 2.110 18.438 1.00 71.44 96 THR A CA 1
ATOM 713 C C . THR A 1 96 ? -19.524 3.165 18.675 1.00 71.44 96 THR A C 1
ATOM 715 O O . THR A 1 96 ? -19.253 4.362 18.602 1.00 71.44 96 THR A O 1
ATOM 718 N N . VAL A 1 97 ? -20.745 2.730 18.983 1.00 76.75 97 VAL A N 1
ATOM 719 C CA . VAL A 1 97 ? -21.834 3.619 19.410 1.00 76.75 97 VAL A CA 1
ATOM 720 C C . VAL A 1 97 ? -21.852 3.672 20.938 1.00 76.75 97 VAL A C 1
ATOM 722 O O . VAL A 1 97 ? -22.065 2.656 21.595 1.00 76.75 97 VAL A O 1
ATOM 725 N N . SER A 1 98 ? -21.620 4.855 21.512 1.00 79.19 98 SER A N 1
ATOM 726 C CA . SER A 1 98 ? -21.722 5.083 22.959 1.00 79.19 98 SER A CA 1
ATOM 727 C C . SER A 1 98 ? -23.078 5.701 23.289 1.00 79.19 98 SER A C 1
ATOM 729 O O . SER A 1 98 ? -23.380 6.809 22.846 1.00 79.19 98 SER A O 1
ATOM 731 N N . ILE A 1 99 ? -23.900 4.985 24.056 1.00 80.75 99 ILE A N 1
ATOM 732 C CA . ILE A 1 99 ? -25.214 5.455 24.509 1.00 80.75 99 ILE A CA 1
ATOM 733 C C . ILE A 1 99 ? -25.126 5.719 26.010 1.00 80.75 99 ILE A C 1
ATOM 735 O O . ILE A 1 99 ? -24.875 4.804 26.791 1.00 80.75 99 ILE A O 1
ATOM 739 N N . ILE A 1 100 ? -25.356 6.969 26.415 1.00 85.62 100 ILE A N 1
ATOM 740 C CA . ILE A 1 100 ? -25.395 7.379 27.824 1.00 85.62 100 ILE A CA 1
ATOM 741 C C . ILE A 1 100 ? -26.860 7.665 28.187 1.00 85.62 100 ILE A C 1
ATOM 743 O O . ILE A 1 100 ? -27.379 8.731 27.843 1.00 85.62 100 ILE A O 1
ATOM 747 N N . PRO A 1 101 ? -27.570 6.726 28.838 1.00 82.25 101 PRO A N 1
ATOM 748 C CA . PRO A 1 101 ? -28.955 6.942 29.230 1.00 82.25 101 PRO A CA 1
ATOM 749 C C . PRO A 1 101 ? -29.040 7.950 30.383 1.00 82.25 101 PRO A C 1
ATOM 751 O O . PRO A 1 101 ? -28.250 7.914 31.324 1.00 82.25 101 PRO A O 1
ATOM 754 N N . ARG A 1 102 ? -30.048 8.831 30.340 1.00 81.19 102 ARG A N 1
ATOM 755 C CA . ARG A 1 102 ? -30.331 9.783 31.433 1.00 81.19 102 ARG A CA 1
ATOM 756 C C . ARG A 1 102 ? -30.894 9.110 32.688 1.00 81.19 102 ARG A C 1
ATOM 758 O O . ARG A 1 102 ? -30.796 9.670 33.772 1.00 81.19 102 ARG A O 1
ATOM 765 N N . VAL A 1 103 ? -31.488 7.926 32.539 1.00 84.25 103 VAL A N 1
ATOM 766 C CA . VAL A 1 103 ? -32.120 7.160 33.619 1.00 84.25 103 VAL A CA 1
ATOM 767 C C . VAL A 1 103 ? -31.351 5.857 33.800 1.00 84.25 103 VAL A C 1
ATOM 769 O O . VAL A 1 103 ? -31.167 5.107 32.842 1.00 84.25 103 VAL A O 1
ATOM 772 N N . ARG A 1 104 ? -30.901 5.581 35.029 1.00 76.12 104 ARG A N 1
ATOM 773 C CA . ARG A 1 104 ? -30.016 4.445 35.343 1.00 76.12 104 ARG A CA 1
ATOM 774 C C . ARG A 1 104 ? -30.633 3.087 34.983 1.00 76.12 104 ARG A C 1
ATOM 776 O O . ARG A 1 104 ? -29.927 2.202 34.515 1.00 76.12 104 ARG A O 1
ATOM 783 N N . GLU A 1 105 ? -31.944 2.948 35.149 1.00 78.44 105 GLU A N 1
ATOM 784 C CA . GLU A 1 105 ? -32.690 1.712 34.871 1.00 78.44 105 GLU A CA 1
ATOM 785 C C . GLU A 1 105 ? -32.870 1.448 33.367 1.00 78.44 105 GLU A C 1
ATOM 787 O O . GLU A 1 105 ? -32.890 0.297 32.933 1.00 78.44 105 GLU A O 1
ATOM 792 N N . ALA A 1 106 ? -32.899 2.504 32.544 1.00 80.38 106 ALA A N 1
ATOM 793 C CA . ALA A 1 106 ? -33.044 2.379 31.094 1.00 80.38 106 ALA A CA 1
ATOM 794 C C . ALA A 1 106 ? -31.815 1.738 30.427 1.00 80.38 106 ALA A C 1
ATOM 796 O O . ALA A 1 106 ? -31.934 1.156 29.352 1.00 80.38 106 ALA A O 1
ATOM 797 N N . GLY A 1 107 ? -30.640 1.798 31.066 1.00 82.00 107 GLY A N 1
ATOM 798 C CA . GLY A 1 107 ? -29.415 1.204 30.526 1.00 82.00 107 GLY A CA 1
ATOM 799 C C . GLY A 1 107 ? -29.514 -0.308 30.324 1.00 82.00 107 GLY A C 1
ATOM 800 O O . GLY A 1 107 ? -29.038 -0.818 29.312 1.00 82.00 107 GLY A O 1
ATOM 801 N N . HIS A 1 108 ? -30.181 -1.022 31.237 1.00 83.25 108 HIS A N 1
ATOM 802 C CA . HIS A 1 108 ? -30.352 -2.470 31.109 1.00 83.25 108 HIS A CA 1
ATOM 803 C C . HIS A 1 108 ? -31.343 -2.825 29.993 1.00 83.25 108 HIS A C 1
ATOM 805 O O . HIS A 1 108 ? -31.051 -3.689 29.171 1.00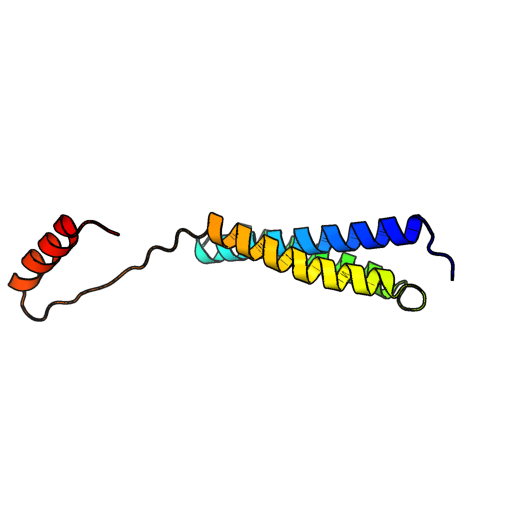 83.25 108 HIS A O 1
ATOM 811 N N . ALA A 1 109 ? -32.462 -2.100 29.904 1.00 84.56 109 ALA A N 1
ATOM 812 C CA . ALA A 1 109 ? -33.460 -2.295 28.853 1.00 84.56 109 ALA A CA 1
ATOM 813 C C . ALA A 1 109 ? -32.884 -2.044 27.447 1.00 84.56 109 ALA A C 1
ATOM 815 O O . ALA A 1 109 ? -33.121 -2.830 26.533 1.00 84.56 109 ALA A O 1
ATOM 816 N N . ILE A 1 110 ? -32.070 -0.994 27.285 1.00 83.44 110 ILE A N 1
ATOM 817 C CA . ILE A 1 110 ? -31.392 -0.680 26.018 1.00 83.44 110 ILE A CA 1
ATOM 818 C C . ILE A 1 110 ? -30.370 -1.769 25.662 1.00 83.44 110 ILE A C 1
ATOM 820 O O . ILE A 1 110 ? -30.292 -2.179 24.506 1.00 83.44 110 ILE A O 1
ATOM 824 N N . ALA A 1 111 ? -29.610 -2.274 26.639 1.00 83.50 111 ALA A N 1
ATOM 825 C CA . ALA A 1 111 ? -28.637 -3.340 26.406 1.00 83.50 111 ALA A CA 1
ATOM 826 C C . ALA A 1 111 ? -29.299 -4.657 25.967 1.00 83.50 111 ALA A C 1
ATOM 828 O O . ALA A 1 111 ? -28.782 -5.326 25.076 1.00 83.50 111 ALA A O 1
ATOM 829 N N . VAL A 1 112 ? -30.441 -5.017 26.563 1.00 84.38 112 VAL A N 1
ATOM 830 C CA . VAL A 1 112 ? -31.220 -6.204 26.173 1.00 84.38 112 VAL A CA 1
ATOM 831 C C . VAL A 1 112 ? -31.811 -6.024 24.775 1.00 84.38 112 VAL A C 1
ATOM 833 O O . VAL A 1 112 ? -31.621 -6.890 23.928 1.00 84.38 112 VAL A O 1
ATOM 836 N N . ALA A 1 113 ? -32.412 -4.866 24.487 1.00 85.38 113 ALA A N 1
ATOM 837 C CA . ALA A 1 113 ? -32.964 -4.566 23.166 1.00 85.38 113 ALA A CA 1
ATOM 838 C C . ALA A 1 113 ? -31.905 -4.623 22.047 1.00 85.38 113 ALA A C 1
ATOM 840 O O . ALA A 1 113 ? -32.177 -5.140 20.968 1.00 85.38 113 ALA A O 1
ATOM 841 N N . LEU A 1 114 ? -30.682 -4.146 22.308 1.00 82.06 114 LEU A N 1
ATOM 842 C CA . LEU A 1 114 ? -29.560 -4.239 21.364 1.00 82.06 114 LEU A CA 1
ATOM 843 C C . LEU A 1 114 ? -29.043 -5.673 21.177 1.00 82.06 114 LEU A C 1
ATOM 845 O O . LEU A 1 114 ? -28.491 -5.987 20.126 1.00 82.06 114 LEU A O 1
ATOM 849 N N . ARG A 1 115 ? -29.190 -6.533 22.191 1.00 82.94 115 ARG A N 1
ATOM 850 C CA . ARG A 1 115 ? -28.738 -7.929 22.152 1.00 82.94 115 ARG A CA 1
ATOM 851 C C . ARG A 1 115 ? -29.729 -8.827 21.411 1.00 82.94 115 ARG A C 1
ATOM 853 O O . ARG A 1 115 ? -29.296 -9.665 20.628 1.00 82.94 115 ARG A O 1
ATOM 860 N N . ASP A 1 116 ? -31.025 -8.609 21.627 1.00 84.88 116 ASP A N 1
ATOM 861 C CA . ASP A 1 116 ? -32.110 -9.356 20.976 1.00 84.88 116 ASP A CA 1
ATOM 862 C C . ASP A 1 116 ? -32.385 -8.863 19.551 1.00 84.88 116 ASP A C 1
ATOM 864 O O . ASP A 1 116 ? -32.764 -9.642 18.682 1.00 84.88 116 ASP A O 1
ATOM 868 N N . GLY A 1 117 ? -32.132 -7.579 19.282 1.00 81.06 117 GLY A N 1
ATOM 869 C CA . GLY A 1 117 ? -32.266 -6.971 17.960 1.00 81.06 117 GLY A CA 1
ATOM 870 C C . GLY A 1 117 ? -31.191 -7.365 16.944 1.00 81.06 117 GLY A C 1
ATOM 871 O O . GLY A 1 117 ? -31.168 -6.738 15.894 1.00 81.06 117 GLY A O 1
ATOM 872 N N . GLY A 1 118 ? -30.318 -8.334 17.269 1.00 65.81 118 GLY A N 1
ATOM 873 C CA . GLY A 1 118 ? -29.331 -9.003 16.407 1.00 65.81 118 GLY A CA 1
ATOM 874 C C . GLY A 1 118 ? -28.904 -8.248 15.143 1.00 65.81 118 GLY A C 1
ATOM 875 O O . GLY A 1 118 ? -29.644 -8.209 14.169 1.00 65.81 118 GLY A O 1
ATOM 876 N N . THR A 1 119 ? -27.678 -7.718 15.155 1.00 56.06 119 THR A N 1
ATOM 877 C CA . THR A 1 119 ? -26.981 -7.044 14.041 1.00 56.06 119 THR A CA 1
ATOM 878 C C . THR A 1 119 ? -27.414 -7.517 12.643 1.00 56.06 119 THR A C 1
ATOM 880 O O . THR A 1 119 ? -27.068 -8.632 12.244 1.00 56.06 119 THR A O 1
ATOM 883 N N . ALA A 1 120 ? -28.129 -6.656 11.914 1.00 45.47 120 ALA A N 1
ATOM 884 C CA . ALA A 1 120 ? -28.158 -6.673 10.451 1.00 45.47 120 ALA A CA 1
ATOM 885 C C . ALA A 1 120 ? -26.856 -6.086 9.887 1.00 45.47 120 ALA A C 1
ATOM 887 O O . ALA A 1 120 ? -26.292 -5.178 10.547 1.00 45.47 120 ALA A O 1
#